Protein AF-A0A084AC36-F1 (afdb_monomer)

Secondary structure (DSSP, 8-state):
--EEE-TTEEEEGGGTEEEETTTTEEEE--HHHHHHHHHHHHT-TTPPPPHHHHHHHHHHHHTTSEEE-

Foldseek 3Di:
DAKAFQPQWDDDPVQLWIAGNVVRDIGHDDPVLSVLVVCRHVVVVPDDDDPVSVVSVVVCVVVSRMDDD

Structure (mmCIF, N/CA/C/O backbone):
data_AF-A0A084AC36-F1
#
_entry.id   AF-A0A084AC36-F1
#
loop_
_atom_site.group_PDB
_atom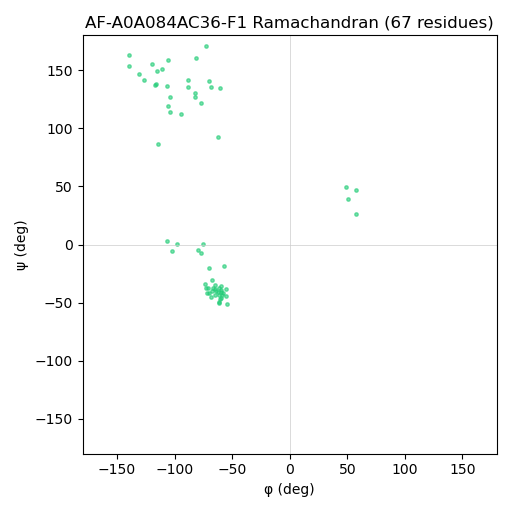_site.id
_atom_site.type_symbol
_atom_site.label_atom_id
_atom_site.label_alt_id
_atom_site.label_comp_id
_atom_site.label_asym_id
_atom_site.label_entity_id
_atom_site.label_seq_id
_atom_site.pdbx_PDB_ins_code
_atom_site.Cartn_x
_atom_site.Cartn_y
_atom_site.Cartn_z
_atom_site.occupancy
_atom_site.B_iso_or_equiv
_atom_site.auth_seq_id
_atom_site.auth_comp_id
_atom_site.auth_asym_id
_atom_site.auth_atom_id
_atom_site.pdbx_PDB_model_num
ATOM 1 N N . MET A 1 1 ? 14.777 -6.340 -1.241 1.00 67.69 1 MET A N 1
ATOM 2 C CA . MET A 1 1 ? 14.016 -5.891 -0.054 1.00 67.69 1 MET A CA 1
ATOM 3 C C . MET A 1 1 ? 12.631 -6.500 -0.136 1.00 67.69 1 MET A C 1
ATOM 5 O O . MET A 1 1 ? 12.175 -6.715 -1.253 1.00 67.69 1 MET A O 1
ATOM 9 N N . LYS A 1 2 ? 11.998 -6.851 0.985 1.00 83.50 2 LYS A N 1
ATOM 10 C CA . LYS A 1 2 ? 10.608 -7.320 0.973 1.00 83.50 2 LYS A CA 1
ATOM 11 C C . LYS A 1 2 ? 9.727 -6.219 1.535 1.00 83.50 2 LYS A C 1
ATOM 13 O O . LYS A 1 2 ? 10.093 -5.608 2.528 1.00 83.50 2 LYS A O 1
ATOM 18 N N . TYR A 1 3 ? 8.589 -5.972 0.904 1.00 91.12 3 TYR A N 1
ATOM 19 C CA . TYR A 1 3 ? 7.597 -5.026 1.401 1.00 91.12 3 TYR A CA 1
ATOM 20 C C . TYR A 1 3 ? 6.358 -5.782 1.860 1.00 91.12 3 TYR A C 1
ATOM 22 O O . TYR A 1 3 ? 6.041 -6.865 1.362 1.00 91.12 3 TYR A O 1
ATOM 30 N N . ARG A 1 4 ? 5.653 -5.212 2.832 1.00 92.88 4 ARG A N 1
ATOM 31 C CA . ARG A 1 4 ? 4.369 -5.718 3.318 1.00 92.88 4 ARG A CA 1
ATOM 32 C C . ARG A 1 4 ? 3.411 -4.566 3.577 1.00 92.88 4 ARG A C 1
ATOM 34 O O . ARG A 1 4 ? 3.841 -3.458 3.890 1.00 92.88 4 ARG A O 1
ATOM 41 N N . LEU A 1 5 ? 2.113 -4.842 3.498 1.00 95.44 5 LEU A N 1
ATOM 42 C CA . LEU A 1 5 ? 1.092 -3.877 3.891 1.00 95.44 5 LEU A CA 1
ATOM 43 C C . LEU A 1 5 ? 1.158 -3.679 5.409 1.00 95.44 5 LEU A C 1
ATOM 45 O O . LEU A 1 5 ? 1.266 -4.651 6.163 1.00 95.44 5 LEU A O 1
ATOM 49 N N . ASN A 1 6 ? 1.088 -2.430 5.857 1.00 95.50 6 ASN A N 1
ATOM 50 C CA . ASN A 1 6 ? 1.025 -2.119 7.276 1.00 95.50 6 ASN A CA 1
ATOM 51 C C . ASN A 1 6 ? -0.238 -2.762 7.897 1.00 95.50 6 ASN A C 1
ATOM 53 O O . ASN A 1 6 ? -1.318 -2.631 7.319 1.00 95.50 6 ASN A O 1
ATOM 57 N N . PRO A 1 7 ? -0.154 -3.421 9.073 1.00 95.31 7 PRO A N 1
ATOM 58 C CA . PRO A 1 7 ? -1.299 -4.072 9.722 1.00 95.31 7 PRO A CA 1
ATOM 59 C C . PRO A 1 7 ? -2.502 -3.163 10.024 1.00 95.31 7 PRO A C 1
ATOM 61 O O . PRO A 1 7 ? -3.604 -3.659 10.251 1.00 95.31 7 PRO A O 1
ATOM 64 N N . LEU A 1 8 ? -2.310 -1.840 10.048 1.00 96.50 8 LEU A N 1
ATOM 65 C CA . LEU A 1 8 ? -3.392 -0.858 10.188 1.00 96.50 8 LEU A CA 1
ATOM 66 C C . LEU A 1 8 ? -4.191 -0.648 8.900 1.00 96.50 8 LEU A C 1
ATOM 68 O O . LEU A 1 8 ? -5.201 0.057 8.924 1.00 96.50 8 LEU A O 1
ATOM 72 N N . PHE A 1 9 ? -3.756 -1.238 7.792 1.00 96.81 9 PHE A N 1
ATOM 73 C CA . PHE A 1 9 ? -4.398 -1.125 6.499 1.00 96.81 9 PHE A CA 1
ATOM 74 C C . PHE A 1 9 ? -4.924 -2.480 6.036 1.00 96.81 9 PHE A C 1
ATOM 76 O O . PHE A 1 9 ? -4.361 -3.534 6.323 1.00 96.81 9 PHE A O 1
ATOM 83 N N . THR A 1 10 ? -6.012 -2.451 5.273 1.00 96.31 10 THR A N 1
ATOM 84 C CA . THR A 1 10 ? -6.486 -3.610 4.516 1.00 96.31 10 THR A CA 1
ATOM 85 C C . THR A 1 10 ? -6.676 -3.244 3.056 1.00 96.31 10 THR A C 1
ATOM 87 O O . THR A 1 10 ? -7.122 -2.144 2.721 1.00 96.31 10 THR A O 1
ATOM 90 N N . LEU A 1 11 ? -6.323 -4.177 2.180 1.00 96.44 11 LEU A N 1
ATOM 91 C CA . LEU A 1 11 ? -6.430 -4.007 0.743 1.00 96.44 11 LEU A CA 1
ATOM 92 C C . LEU A 1 11 ? -7.862 -4.303 0.284 1.00 96.44 11 LEU A C 1
ATOM 94 O O . LEU A 1 11 ? -8.418 -5.361 0.577 1.00 96.44 11 LEU A O 1
ATOM 98 N N . ARG A 1 12 ? -8.442 -3.400 -0.505 1.00 95.75 12 ARG A N 1
ATOM 99 C CA . ARG A 1 12 ? -9.738 -3.580 -1.163 1.00 95.75 12 ARG A CA 1
ATOM 100 C C . ARG A 1 12 ? -9.544 -3.617 -2.676 1.00 95.75 12 ARG A C 1
ATOM 102 O O . ARG A 1 12 ? -9.665 -2.599 -3.350 1.00 95.75 12 ARG A O 1
ATOM 109 N N . LYS A 1 13 ? -9.252 -4.812 -3.208 1.00 93.06 13 LYS A N 1
ATOM 110 C CA . LYS 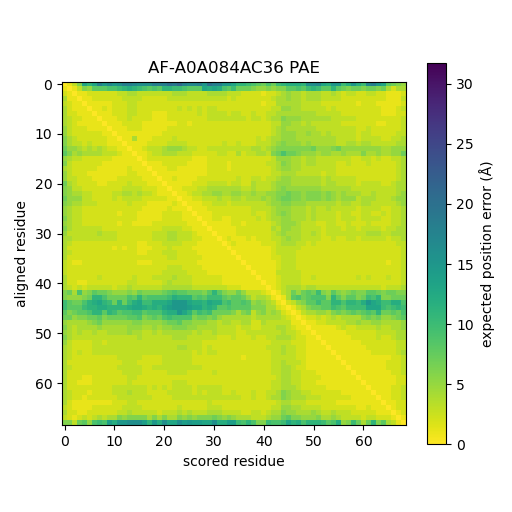A 1 13 ? -8.955 -5.022 -4.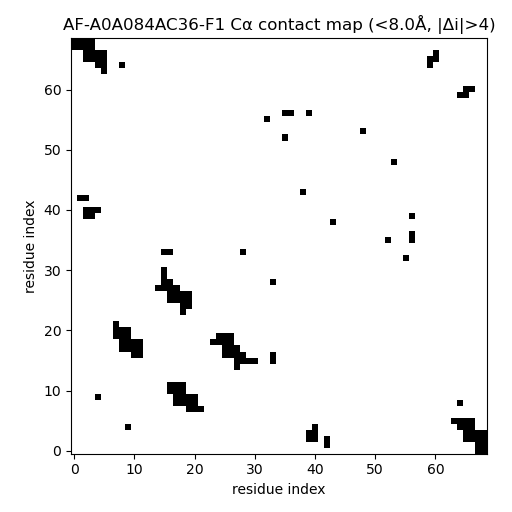640 1.00 93.06 13 LYS A CA 1
ATOM 111 C C . LYS A 1 13 ? -10.085 -4.561 -5.568 1.00 93.06 13 LYS A C 1
ATOM 113 O O . LYS A 1 13 ? -9.810 -3.907 -6.564 1.00 93.06 13 LYS A O 1
ATOM 118 N N . THR A 1 14 ? -11.343 -4.832 -5.215 1.00 91.75 14 THR A N 1
ATOM 119 C CA . THR A 1 14 ? -12.515 -4.424 -6.014 1.00 91.75 14 THR A CA 1
ATOM 120 C C . THR A 1 14 ? -12.608 -2.909 -6.195 1.00 91.75 14 THR A C 1
ATOM 122 O O . THR A 1 14 ? -13.009 -2.439 -7.253 1.00 91.75 14 THR A O 1
ATOM 125 N N . ASP A 1 15 ? -12.216 -2.153 -5.169 1.00 93.81 15 ASP A N 1
ATOM 126 C CA . ASP A 1 15 ? -12.324 -0.694 -5.138 1.00 93.81 15 ASP A CA 1
ATOM 127 C C . ASP A 1 15 ? -11.014 0.008 -5.516 1.00 93.81 15 ASP A C 1
ATOM 129 O O . ASP A 1 15 ? -10.961 1.235 -5.466 1.00 93.81 15 ASP A O 1
ATOM 133 N N . LYS A 1 16 ? -9.958 -0.759 -5.837 1.00 97.00 16 LYS A N 1
ATOM 134 C CA . LYS A 1 16 ? -8.591 -0.262 -6.066 1.00 97.00 16 LYS A CA 1
ATOM 135 C C . LYS A 1 16 ? -8.136 0.677 -4.944 1.00 97.00 16 LYS A C 1
ATOM 137 O O . LYS A 1 16 ? -7.699 1.804 -5.171 1.00 97.00 16 LYS A O 1
ATOM 142 N N . ALA A 1 17 ? -8.307 0.222 -3.704 1.00 96.88 17 ALA A N 1
ATOM 143 C CA . ALA A 1 17 ? -8.155 1.060 -2.521 1.00 96.88 17 ALA A CA 1
ATOM 144 C C . ALA A 1 17 ? -7.449 0.350 -1.361 1.00 96.88 17 ALA A C 1
ATOM 146 O O . ALA A 1 17 ? -7.410 -0.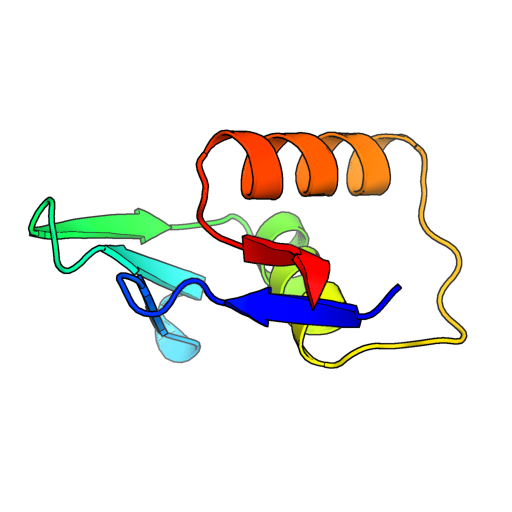883 -1.285 1.00 96.88 17 ALA A O 1
ATOM 147 N N . VAL A 1 18 ? -6.971 1.146 -0.405 1.00 96.88 18 VAL A N 1
ATOM 148 C CA . VAL A 1 18 ? -6.609 0.692 0.943 1.00 96.88 18 VAL A CA 1
ATOM 149 C C . VAL A 1 18 ? -7.506 1.367 1.971 1.00 96.88 18 VAL A C 1
ATOM 151 O O . VAL A 1 18 ? -7.802 2.557 1.877 1.00 96.88 18 VAL A O 1
ATOM 154 N N . PHE A 1 19 ? -7.958 0.601 2.956 1.00 96.75 19 PHE A N 1
ATOM 155 C CA . PHE A 1 19 ? -8.703 1.128 4.093 1.00 96.75 19 PHE A CA 1
ATOM 156 C C . PHE A 1 19 ? -7.800 1.190 5.319 1.00 96.75 19 PHE A C 1
ATOM 158 O O . PHE A 1 19 ? -7.210 0.178 5.686 1.00 96.75 19 PHE A O 1
ATOM 165 N N . ASN A 1 20 ? -7.725 2.354 5.957 1.00 96.75 20 ASN A N 1
ATOM 166 C CA . ASN A 1 20 ? -6.970 2.595 7.180 1.00 96.75 20 ASN A CA 1
ATOM 167 C C . ASN A 1 20 ? -7.885 2.442 8.407 1.00 96.75 20 ASN A C 1
ATOM 169 O O . ASN A 1 20 ? -8.757 3.280 8.645 1.00 96.75 20 ASN A O 1
ATOM 173 N N . PHE A 1 21 ? -7.656 1.413 9.227 1.00 95.00 21 PHE A N 1
ATOM 174 C CA . PHE A 1 21 ? -8.439 1.143 10.438 1.00 95.00 21 PHE A CA 1
ATOM 175 C C . PHE A 1 21 ? -8.259 2.195 11.535 1.00 95.00 21 PHE A C 1
ATOM 177 O O . PHE A 1 21 ? -9.188 2.435 12.299 1.00 95.00 21 PHE A O 1
ATOM 184 N N . SER A 1 22 ? -7.087 2.830 11.616 1.00 94.88 22 SER A N 1
ATOM 185 C CA . SER A 1 22 ? -6.793 3.848 12.634 1.00 94.88 22 SER A CA 1
ATOM 186 C C . SER A 1 22 ? -7.565 5.144 12.380 1.00 94.88 22 SER A C 1
ATOM 188 O O . SER A 1 22 ? -8.053 5.783 13.310 1.00 94.88 22 SER A O 1
ATOM 190 N N . ARG A 1 23 ? -7.710 5.518 11.103 1.00 94.69 23 ARG A N 1
ATOM 191 C CA . ARG A 1 23 ? -8.352 6.773 10.678 1.00 94.69 23 ARG A CA 1
ATOM 192 C C . ARG A 1 23 ? -9.781 6.594 10.161 1.00 94.69 23 ARG A C 1
ATOM 194 O O . ARG A 1 23 ? -10.442 7.588 9.889 1.00 94.69 23 ARG A O 1
ATOM 201 N N . ALA A 1 24 ? -10.247 5.350 10.032 1.00 95.19 24 ALA A N 1
ATOM 202 C CA . ALA A 1 24 ? -11.507 4.991 9.380 1.00 95.19 24 ALA A CA 1
ATOM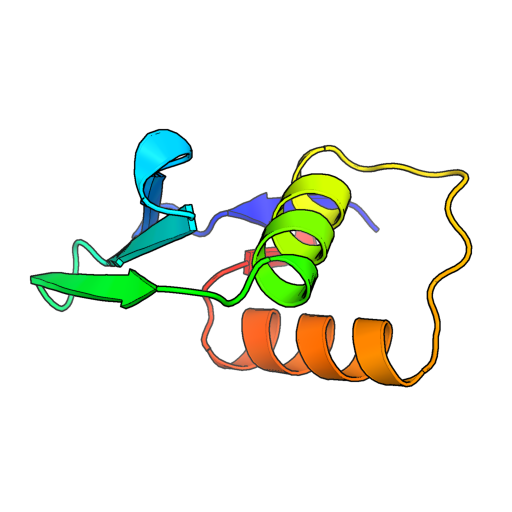 203 C C . ALA A 1 24 ? -11.651 5.617 7.976 1.00 95.19 24 ALA A C 1
ATOM 205 O O . ALA A 1 24 ? -12.724 6.070 7.582 1.00 95.19 24 ALA A O 1
ATOM 206 N N . GLU A 1 25 ? -10.549 5.646 7.225 1.00 96.00 25 GLU A N 1
ATOM 207 C CA . GLU A 1 25 ? -10.425 6.359 5.953 1.00 96.00 25 GLU A CA 1
ATOM 208 C C . GLU A 1 25 ? -10.154 5.373 4.810 1.00 96.00 25 GLU A C 1
ATOM 210 O O . GLU A 1 25 ? -9.369 4.435 4.962 1.00 96.00 25 GLU A O 1
ATOM 215 N N . LEU A 1 26 ? -10.815 5.577 3.667 1.00 95.75 26 LEU A N 1
ATOM 216 C CA . LEU A 1 26 ? -10.594 4.803 2.447 1.00 95.75 26 LEU A CA 1
ATOM 217 C C . LEU A 1 26 ? -9.818 5.655 1.442 1.00 95.75 26 LEU A C 1
ATOM 219 O O . LEU A 1 26 ? -10.323 6.678 0.985 1.00 95.75 26 LEU A O 1
ATOM 223 N N . THR A 1 27 ? -8.628 5.203 1.061 1.00 94.81 27 THR A N 1
ATOM 224 C CA . THR A 1 27 ? -7.796 5.857 0.048 1.00 94.81 27 THR A CA 1
ATOM 225 C C . THR A 1 27 ? -7.878 5.063 -1.248 1.00 94.81 27 THR A C 1
ATOM 227 O O . THR A 1 27 ? -7.443 3.912 -1.303 1.00 94.81 27 THR A O 1
ATOM 230 N N . GLN A 1 28 ? -8.471 5.669 -2.276 1.00 96.19 28 GLN A N 1
ATOM 231 C CA . GLN A 1 28 ? -8.539 5.107 -3.624 1.00 96.19 28 GLN A CA 1
ATOM 232 C C . GLN A 1 28 ? -7.309 5.509 -4.431 1.00 96.19 28 GLN A C 1
ATOM 234 O O . GLN A 1 28 ? -6.846 6.647 -4.346 1.00 96.1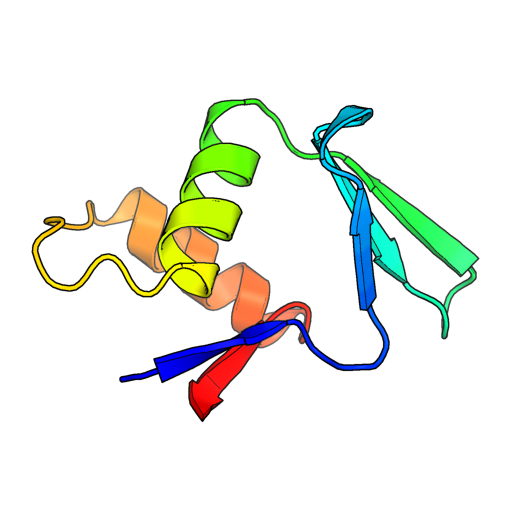9 28 GLN A O 1
ATOM 239 N N . PHE A 1 29 ? -6.820 4.580 -5.240 1.00 95.50 29 PHE A N 1
ATOM 240 C CA . PHE A 1 29 ? -5.740 4.808 -6.188 1.00 95.50 29 PHE A CA 1
ATOM 241 C C . PHE A 1 29 ? -6.303 4.864 -7.607 1.00 95.50 29 PHE A C 1
ATOM 243 O O . PHE A 1 29 ? -7.384 4.343 -7.890 1.00 95.50 29 PHE A O 1
ATOM 250 N N . ASN A 1 30 ? -5.554 5.484 -8.516 1.00 94.75 30 ASN A N 1
ATOM 251 C CA . ASN A 1 30 ? -5.764 5.246 -9.940 1.00 94.75 30 ASN A CA 1
ATOM 252 C C . ASN A 1 30 ? -5.241 3.844 -10.317 1.00 94.75 30 ASN A C 1
ATOM 254 O O . ASN A 1 30 ? -4.589 3.176 -9.514 1.00 94.75 30 ASN A O 1
ATOM 258 N N . ASP A 1 31 ? -5.529 3.408 -11.542 1.00 93.38 31 ASP A N 1
ATOM 259 C CA . ASP A 1 31 ? -5.181 2.063 -12.017 1.00 93.38 31 ASP A CA 1
ATOM 260 C C . ASP A 1 31 ? -3.684 1.769 -11.856 1.00 93.38 31 ASP A C 1
ATOM 262 O O . ASP A 1 31 ? -3.310 0.809 -11.190 1.00 93.38 31 ASP A O 1
ATOM 266 N N . THR A 1 32 ? -2.835 2.670 -12.351 1.00 93.06 32 THR A N 1
ATOM 267 C CA . THR A 1 32 ? -1.376 2.538 -12.278 1.00 93.06 32 THR A CA 1
ATOM 268 C C . THR A 1 32 ? -0.858 2.467 -10.841 1.00 93.06 32 THR A C 1
ATOM 270 O O . THR A 1 32 ? -0.073 1.583 -10.514 1.00 93.06 32 THR A O 1
ATOM 273 N N . GLY A 1 33 ? -1.312 3.359 -9.956 1.00 94.44 33 GLY A N 1
ATOM 274 C CA . GLY A 1 33 ? -0.888 3.382 -8.555 1.00 94.44 33 GLY A CA 1
ATOM 275 C C . GLY A 1 33 ? -1.323 2.132 -7.793 1.00 94.44 33 GLY A C 1
ATOM 276 O O . GLY A 1 33 ? -0.580 1.630 -6.949 1.00 94.44 33 GLY A O 1
ATOM 277 N N . PHE A 1 34 ? -2.501 1.589 -8.113 1.00 96.25 34 PHE A N 1
ATOM 278 C CA . PHE A 1 34 ? -2.956 0.341 -7.512 1.00 96.25 34 PHE A CA 1
ATOM 279 C C . PHE A 1 34 ? -2.141 -0.862 -7.996 1.00 96.25 34 PHE A C 1
ATOM 281 O O . PHE A 1 34 ? -1.762 -1.702 -7.182 1.00 96.25 34 PHE A O 1
ATOM 288 N N . ASP A 1 35 ? -1.824 -0.924 -9.288 1.00 93.88 35 ASP A N 1
ATOM 289 C CA . ASP A 1 35 ? -1.016 -2.002 -9.865 1.00 93.88 35 ASP A CA 1
ATOM 290 C C . ASP A 1 35 ? 0.420 -1.990 -9.319 1.00 93.88 35 ASP A C 1
ATOM 292 O O . ASP A 1 35 ? 0.980 -3.045 -9.018 1.00 93.88 35 ASP A O 1
ATOM 296 N N . ILE A 1 36 ? 1.004 -0.805 -9.110 1.00 93.62 36 ILE A N 1
ATOM 297 C CA . ILE A 1 36 ? 2.300 -0.659 -8.431 1.00 93.62 36 ILE A CA 1
ATOM 298 C C . ILE A 1 36 ? 2.216 -1.185 -6.997 1.00 93.62 36 ILE A C 1
ATOM 300 O O . ILE A 1 36 ? 3.041 -2.005 -6.599 1.00 93.62 36 ILE A O 1
ATOM 304 N N . LEU A 1 37 ? 1.202 -0.766 -6.228 1.00 94.88 37 LEU A N 1
ATOM 305 C CA . LEU A 1 37 ? 1.001 -1.253 -4.861 1.00 94.88 37 LEU A CA 1
ATOM 306 C C . LEU A 1 37 ? 0.899 -2.785 -4.824 1.00 94.88 37 LEU A C 1
ATOM 308 O O . LEU A 1 37 ? 1.508 -3.416 -3.962 1.00 94.88 37 LEU A O 1
ATOM 312 N N . LEU A 1 38 ? 0.147 -3.390 -5.746 1.00 94.38 38 LEU A N 1
ATOM 313 C CA . LEU A 1 38 ? 0.032 -4.844 -5.838 1.00 94.38 38 LEU A CA 1
ATOM 314 C C . LEU A 1 38 ? 1.381 -5.504 -6.121 1.00 94.38 38 LEU A C 1
ATOM 316 O O . LEU A 1 38 ? 1.766 -6.392 -5.368 1.00 94.38 38 LEU A O 1
ATOM 320 N N . ALA A 1 39 ? 2.120 -5.044 -7.129 1.00 92.88 39 ALA A N 1
ATOM 321 C CA . ALA A 1 39 ? 3.413 -5.625 -7.490 1.00 92.88 39 ALA A CA 1
ATOM 322 C C . ALA A 1 39 ? 4.452 -5.519 -6.359 1.00 92.88 39 ALA A C 1
ATOM 324 O O . ALA A 1 39 ? 5.202 -6.466 -6.108 1.00 92.88 39 ALA A O 1
ATOM 325 N N . VAL A 1 40 ? 4.446 -4.407 -5.612 1.00 91.50 40 VAL A N 1
ATOM 326 C CA . VAL A 1 40 ? 5.268 -4.230 -4.401 1.00 91.50 40 VAL A CA 1
ATOM 327 C C . VAL A 1 40 ? 4.926 -5.290 -3.347 1.00 91.50 40 VAL A C 1
ATOM 329 O O . VAL A 1 40 ? 5.823 -5.903 -2.764 1.00 91.50 40 VAL A O 1
ATOM 332 N N . LEU A 1 41 ? 3.634 -5.521 -3.094 1.00 92.19 41 LEU A N 1
ATOM 333 C CA . LEU A 1 41 ? 3.158 -6.477 -2.087 1.00 92.19 41 LEU A CA 1
ATOM 334 C C . LEU A 1 41 ? 3.336 -7.940 -2.513 1.00 92.19 41 LEU A C 1
ATOM 336 O O . LEU A 1 41 ? 3.590 -8.800 -1.668 1.00 92.19 41 LEU A O 1
ATOM 340 N N . GLU A 1 42 ? 3.200 -8.220 -3.806 1.00 91.38 42 GLU A N 1
ATOM 341 C CA . GLU A 1 42 ? 3.373 -9.544 -4.410 1.00 91.38 42 GLU A CA 1
ATOM 342 C C . GLU A 1 42 ? 4.858 -9.894 -4.619 1.00 91.38 42 GLU A C 1
ATOM 344 O O . GLU A 1 42 ? 5.180 -11.044 -4.909 1.00 91.38 42 GLU A O 1
ATOM 349 N N . GLN A 1 43 ? 5.765 -8.947 -4.337 1.00 84.12 43 GLN A N 1
ATOM 350 C CA . GLN A 1 43 ? 7.221 -9.112 -4.383 1.00 84.12 43 GLN A CA 1
ATOM 351 C C . GLN A 1 43 ? 7.706 -9.568 -5.762 1.00 84.12 43 GLN A C 1
ATOM 353 O O . GLN A 1 43 ? 8.520 -10.488 -5.858 1.00 84.12 43 GLN A O 1
ATOM 358 N N . GLU A 1 44 ? 7.220 -8.923 -6.824 1.00 81.69 44 GLU A N 1
ATOM 359 C CA . GLU A 1 44 ? 7.693 -9.171 -8.188 1.00 81.69 44 GLU A CA 1
ATOM 360 C C . GLU A 1 44 ? 9.187 -8.818 -8.303 1.00 81.69 44 GLU A C 1
ATOM 362 O O . GLU A 1 44 ? 9.566 -7.670 -8.526 1.00 81.69 44 GLU A O 1
ATOM 367 N N . SER A 1 45 ? 10.056 -9.813 -8.097 1.00 68.81 45 SER A N 1
ATOM 368 C CA . SER A 1 45 ? 11.513 -9.640 -8.004 1.00 68.81 45 SER A CA 1
ATOM 369 C C . SER A 1 45 ? 12.183 -9.279 -9.324 1.00 68.81 45 SER A C 1
ATOM 371 O O . SER A 1 45 ? 13.302 -8.772 -9.313 1.00 68.81 45 SER A O 1
ATOM 373 N N . ASP A 1 46 ? 11.504 -9.553 -10.435 1.00 75.94 46 ASP A N 1
ATOM 374 C CA . ASP A 1 46 ? 12.064 -9.476 -11.785 1.00 75.94 46 ASP A CA 1
ATOM 375 C C . ASP A 1 46 ? 11.546 -8.251 -12.557 1.00 75.94 46 ASP A C 1
ATOM 377 O O . ASP A 1 46 ? 11.856 -8.074 -13.735 1.00 75.94 46 ASP A O 1
ATOM 381 N N . ARG A 1 47 ? 10.740 -7.403 -11.904 1.00 81.31 47 ARG A N 1
ATOM 382 C CA . ARG A 1 47 ? 10.213 -6.172 -12.492 1.00 81.31 47 ARG A CA 1
ATOM 383 C C . ARG A 1 47 ? 11.252 -5.057 -12.395 1.00 81.31 47 ARG A C 1
ATOM 385 O O . ARG A 1 47 ? 11.742 -4.745 -11.311 1.00 81.31 47 ARG A O 1
ATOM 392 N N . GLU A 1 48 ? 11.543 -4.427 -13.528 1.00 84.69 48 GLU A N 1
ATOM 393 C CA . GLU A 1 48 ? 12.260 -3.153 -13.551 1.00 84.69 48 GLU A CA 1
ATOM 394 C C . GLU A 1 48 ? 11.296 -2.029 -13.157 1.00 84.69 48 GLU A C 1
ATOM 396 O O . GLU A 1 48 ? 10.249 -1.854 -1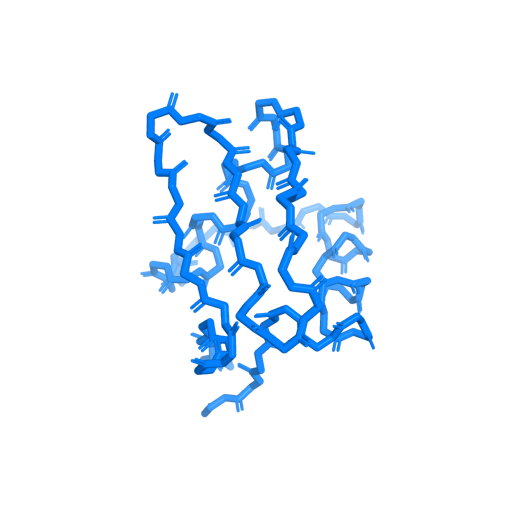3.783 1.00 84.69 48 GLU A O 1
ATOM 401 N N . TRP A 1 49 ? 11.647 -1.298 -12.101 1.00 88.12 49 TRP A N 1
ATOM 402 C CA . TRP A 1 49 ? 10.896 -0.144 -11.616 1.00 88.12 49 TRP A CA 1
ATOM 403 C C . TRP A 1 49 ? 11.372 1.118 -12.323 1.00 88.12 49 TRP A C 1
ATOM 405 O O . TRP A 1 49 ? 12.575 1.336 -12.485 1.00 88.12 49 TRP A O 1
ATOM 415 N N . THR A 1 50 ? 10.430 1.950 -12.751 1.00 93.25 50 THR A N 1
ATOM 416 C CA . THR A 1 50 ? 10.757 3.288 -13.263 1.00 93.25 50 THR A CA 1
ATOM 417 C C . THR A 1 50 ? 10.969 4.274 -12.109 1.00 93.25 50 THR A C 1
ATOM 419 O O . THR A 1 50 ? 10.477 4.048 -11.003 1.00 93.25 50 THR A O 1
ATOM 422 N N . ASP A 1 51 ? 11.648 5.396 -12.369 1.00 93.62 51 ASP A N 1
ATOM 423 C CA . ASP A 1 51 ? 11.907 6.427 -11.349 1.00 93.62 51 ASP A CA 1
ATOM 424 C C . ASP A 1 51 ? 10.614 6.943 -10.681 1.00 93.62 51 ASP A C 1
ATOM 426 O O . ASP A 1 51 ? 10.578 7.133 -9.463 1.00 93.62 51 ASP A O 1
ATOM 430 N N . ASP A 1 52 ? 9.537 7.104 -11.459 1.00 92.25 52 ASP A N 1
ATOM 431 C CA . ASP A 1 52 ? 8.226 7.555 -10.969 1.00 92.25 52 ASP A CA 1
ATOM 432 C C . ASP A 1 52 ? 7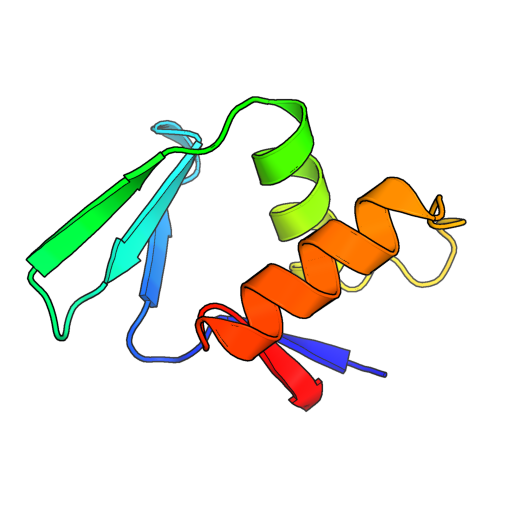.571 6.516 -10.039 1.00 92.25 52 ASP A C 1
ATOM 434 O O . ASP A 1 52 ? 6.922 6.859 -9.048 1.00 92.25 52 ASP A O 1
ATOM 438 N N . GLU A 1 53 ? 7.740 5.225 -10.338 1.00 93.00 53 GLU A N 1
ATOM 439 C CA . GLU A 1 53 ? 7.202 4.138 -9.513 1.00 93.00 53 GLU A CA 1
ATOM 440 C C . GLU A 1 53 ? 7.983 3.993 -8.204 1.00 93.00 53 GLU A C 1
ATOM 442 O O . GLU A 1 53 ? 7.386 3.771 -7.147 1.00 93.00 53 GLU A O 1
ATOM 447 N N . ASP A 1 54 ? 9.301 4.188 -8.257 1.00 92.31 54 ASP A N 1
ATOM 448 C CA . ASP A 1 54 ? 10.170 4.252 -7.083 1.00 92.31 54 ASP A CA 1
ATOM 449 C C . ASP A 1 54 ? 9.824 5.451 -6.186 1.00 92.31 54 ASP A C 1
ATOM 451 O O . ASP A 1 54 ? 9.837 5.342 -4.955 1.00 92.31 54 ASP A O 1
ATOM 455 N N . GLU A 1 55 ? 9.506 6.611 -6.769 1.00 94.31 55 GLU A N 1
ATOM 456 C CA . GLU A 1 55 ? 9.025 7.777 -6.021 1.00 94.31 55 GLU A CA 1
ATOM 457 C C . GLU A 1 55 ? 7.670 7.497 -5.363 1.00 94.31 55 GLU A C 1
ATOM 459 O O . GLU A 1 55 ? 7.484 7.770 -4.173 1.00 94.31 55 GLU A O 1
ATOM 464 N N . PHE A 1 56 ? 6.753 6.859 -6.089 1.00 93.94 56 PHE A N 1
ATOM 465 C CA . PHE A 1 56 ? 5.468 6.450 -5.537 1.00 93.94 56 PHE A CA 1
ATOM 466 C C . PHE A 1 56 ? 5.624 5.453 -4.378 1.00 93.94 56 PHE A C 1
ATOM 468 O O . PHE A 1 56 ? 4.993 5.621 -3.331 1.00 93.94 56 PHE A O 1
ATOM 475 N N . LEU A 1 57 ? 6.511 4.461 -4.503 1.00 92.38 57 LEU A N 1
ATOM 476 C CA . LEU A 1 57 ? 6.834 3.532 -3.419 1.00 92.38 57 LEU A CA 1
ATOM 477 C C . LEU A 1 57 ? 7.374 4.266 -2.181 1.00 92.38 57 LEU A C 1
ATOM 479 O O . LEU A 1 57 ? 6.949 3.976 -1.060 1.00 92.38 57 LEU A O 1
ATOM 483 N N . LYS A 1 58 ? 8.262 5.251 -2.358 1.00 93.12 58 LYS A N 1
ATOM 484 C CA . LYS A 1 58 ? 8.770 6.071 -1.244 1.00 93.12 58 LYS A CA 1
ATOM 485 C C . LYS A 1 58 ? 7.648 6.817 -0.526 1.00 93.12 58 LYS A C 1
ATOM 487 O O . LYS A 1 58 ? 7.653 6.858 0.705 1.00 93.12 58 LYS A O 1
ATOM 492 N N . GLU A 1 59 ? 6.671 7.358 -1.252 1.00 94.81 59 GLU A N 1
ATOM 493 C CA . GLU A 1 59 ? 5.507 8.006 -0.636 1.00 94.81 59 GLU A CA 1
ATOM 494 C C . GLU A 1 59 ? 4.614 6.996 0.106 1.00 94.81 59 GLU A C 1
ATOM 496 O O . GLU A 1 59 ? 4.205 7.271 1.234 1.00 94.81 59 GLU A O 1
ATOM 501 N N . LEU A 1 60 ? 4.390 5.788 -0.430 1.00 94.38 60 LEU A N 1
ATOM 502 C CA . LEU A 1 60 ? 3.659 4.729 0.288 1.00 94.38 60 LEU A CA 1
ATOM 503 C C . LEU A 1 60 ? 4.336 4.338 1.614 1.00 94.38 60 LEU A C 1
ATOM 505 O O . LEU A 1 60 ? 3.649 4.097 2.612 1.00 94.38 60 LEU A O 1
ATOM 509 N N . ILE A 1 61 ? 5.672 4.277 1.637 1.00 94.44 61 ILE A N 1
ATOM 510 C CA . ILE A 1 61 ? 6.466 3.997 2.845 1.00 94.44 61 ILE A CA 1
ATOM 511 C C . ILE A 1 61 ? 6.367 5.162 3.836 1.00 94.44 61 ILE A C 1
ATOM 513 O O . ILE A 1 61 ? 6.152 4.959 5.033 1.00 94.44 61 ILE A O 1
ATOM 517 N N . LYS A 1 62 ? 6.490 6.399 3.348 1.00 94.94 62 LYS A N 1
ATOM 518 C CA . LYS A 1 62 ? 6.409 7.627 4.152 1.00 94.94 62 LYS A CA 1
ATOM 519 C C . LYS A 1 62 ? 5.040 7.801 4.811 1.00 94.94 62 LYS A C 1
ATOM 521 O O . LYS A 1 62 ? 4.977 8.127 5.996 1.00 94.94 62 LYS A O 1
ATOM 526 N N . GLU A 1 63 ? 3.964 7.497 4.088 1.00 92.62 63 GLU A N 1
ATOM 527 C CA . GLU A 1 63 ? 2.586 7.459 4.601 1.00 92.62 63 GLU A CA 1
ATOM 528 C C . GLU A 1 63 ? 2.297 6.214 5.461 1.00 92.62 63 GLU A C 1
ATOM 530 O O . GLU A 1 63 ? 1.194 6.046 5.987 1.00 92.62 63 GLU A O 1
ATOM 535 N N . LYS A 1 64 ? 3.296 5.339 5.649 1.00 94.31 64 LYS A N 1
ATOM 536 C CA . LYS A 1 64 ? 3.216 4.091 6.422 1.00 94.31 64 LYS A CA 1
ATOM 537 C C . LYS A 1 64 ? 2.134 3.135 5.926 1.00 94.31 64 LYS A C 1
ATOM 539 O O . LYS A 1 64 ? 1.636 2.326 6.708 1.00 94.31 64 LYS A O 1
ATOM 544 N N . ILE A 1 65 ? 1.772 3.212 4.648 1.00 95.06 65 ILE A N 1
ATOM 545 C CA . ILE A 1 65 ? 0.838 2.278 4.011 1.00 95.06 65 ILE A CA 1
ATOM 546 C C . ILE A 1 65 ? 1.533 0.926 3.829 1.00 95.06 65 ILE A C 1
ATOM 548 O O . ILE A 1 65 ? 0.947 -0.117 4.121 1.00 95.06 65 ILE A O 1
ATOM 552 N N . VAL A 1 66 ? 2.800 0.948 3.410 1.00 94.81 66 VAL A N 1
ATOM 553 C CA . VAL A 1 66 ? 3.665 -0.235 3.308 1.00 94.81 66 VAL A CA 1
ATOM 554 C C . VAL A 1 66 ? 4.896 -0.087 4.199 1.00 94.81 66 VAL A C 1
ATOM 556 O O . VAL A 1 66 ? 5.317 1.020 4.528 1.00 94.81 66 VAL A O 1
ATOM 559 N N . GLU A 1 67 ? 5.470 -1.215 4.603 1.00 93.81 67 GLU A N 1
ATOM 560 C CA . GLU A 1 67 ? 6.663 -1.296 5.447 1.00 93.81 67 GLU A CA 1
ATOM 561 C C . GLU A 1 67 ? 7.676 -2.270 4.838 1.00 93.81 67 GLU A C 1
ATOM 563 O O . GLU A 1 67 ? 7.288 -3.279 4.243 1.00 93.81 67 GLU A O 1
ATOM 568 N N . GLU A 1 68 ? 8.968 -1.995 5.024 1.00 89.31 68 GLU A N 1
ATOM 569 C CA . GLU A 1 68 ? 10.036 -2.958 4.737 1.00 89.31 68 GLU A CA 1
ATOM 570 C C . GLU A 1 68 ? 10.009 -4.118 5.750 1.00 89.31 68 GLU A C 1
ATOM 572 O O . GLU A 1 68 ? 9.766 -3.919 6.944 1.00 89.31 68 GLU A O 1
ATOM 577 N N . SER A 1 69 ? 10.248 -5.336 5.260 1.00 76.12 69 SER A N 1
ATOM 578 C CA . SER A 1 69 ? 10.226 -6.606 5.992 1.00 76.12 69 SER A CA 1
ATOM 579 C C . SER A 1 69 ? 11.468 -7.451 5.739 1.00 76.12 69 SER A C 1
ATOM 581 O O . SER A 1 69 ? 12.105 -7.330 4.667 1.00 76.12 69 SER A O 1
#

Radius of gyration: 11.48 Å; Cα contacts (8 Å, |Δi|>4): 78; chain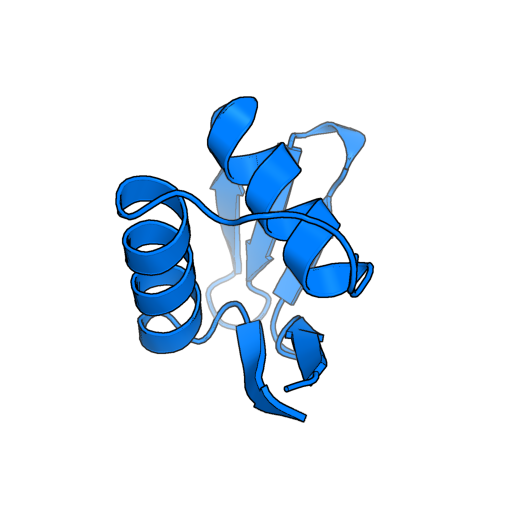s: 1; bounding box: 26×18×26 Å

Organism: NCBI:txid1415168

Solvent-accessible surface area (backbone atoms only — not comparable to full-atom values): 4078 Å² total; per-residue (Å²): 138,42,49,38,72,26,88,58,46,46,82,37,76,94,68,36,27,39,36,33,68,85,75,75,41,77,49,71,48,56,72,68,60,35,52,50,53,48,42,49,56,70,57,57,83,87,65,84,77,51,74,69,54,51,50,50,50,51,50,37,42,74,73,51,50,32,41,84,99

Sequence (69 aa):
MKYRLNPLFTLRKTDKAVFNFSRAELTQFNDTGFDILLAVLEQESDREWTDDEDEFLKELIKEKIVEES

pLDDT: mean 92.15, std 6.08, range [67.69, 97.0]

Mean predicted aligned error: 3.29 Å

Nearest PDB structures (foldseek):
  9cyy-assembly1_J  TM=6.735E-01  e=1.628E+00  Mammalian orthoreovirus 3 Dearing
  7yfe-assembly1_H  TM=6.208E-01  e=2.955E+00  Mammalian orthoreovirus 3
  2wy3-assembly2_C  TM=3.040E-01  e=5.729E+00  Homo sapiens
  7fi7-assembly1_C  TM=3.071E-01  e=7.467E+00  Homo sapiens